Protein AF-A0AAX1Z0V5-F1 (afdb_monomer_lite)

Radius of gyration: 17.04 Å; chains: 1; bounding box: 42×24×51 Å

Sequence (142 aa):
KERFKVFEDFLFFLNTRLEEDFLQKNDNDFEIIEIVTYINLLIGLDSAFANNMYLRELSIAPICDLNNPKTIVILNGIEKINIAVDRYINLINSKIKFIAYKDDYLKMKIENINNNYPKLRLGQKQTNKLKSIQSKLKECKQ

Structure (mmCIF, N/CA/C/O backbone):
data_AF-A0AAX1Z0V5-F1
#
_entry.id   AF-A0AAX1Z0V5-F1
#
loop_
_atom_site.group_PDB
_atom_site.id
_atom_site.type_symbol
_atom_site.label_atom_id
_atom_site.label_alt_id
_atom_site.label_comp_id
_atom_site.label_asym_id
_atom_site.label_entity_id
_atom_site.label_seq_id
_atom_site.pdbx_PDB_ins_code
_atom_site.Cartn_x
_atom_site.Cartn_y
_atom_site.Cartn_z
_atom_site.occupancy
_atom_site.B_iso_or_equiv
_atom_site.auth_seq_id
_atom_site.auth_comp_id
_atom_site.auth_asym_id
_atom_site.auth_atom_id
_atom_site.pdbx_PDB_model_num
ATOM 1 N N . LYS A 1 1 ? -22.435 5.441 8.333 1.00 67.38 1 LYS A N 1
ATOM 2 C CA . LYS A 1 1 ? -22.171 3.987 8.188 1.00 67.38 1 LYS A CA 1
ATOM 3 C C . LYS A 1 1 ? -22.001 3.590 6.720 1.00 67.38 1 LYS A C 1
ATOM 5 O O . LYS A 1 1 ? -20.936 3.103 6.387 1.00 67.38 1 LYS A O 1
ATOM 10 N N . GLU A 1 2 ? -22.957 3.870 5.831 1.00 76.50 2 GLU A N 1
ATOM 11 C CA . GLU A 1 2 ? -22.866 3.482 4.406 1.00 76.50 2 GLU A CA 1
ATOM 12 C C . GLU A 1 2 ? -21.690 4.124 3.646 1.00 76.50 2 GLU A C 1
ATOM 14 O O . GLU A 1 2 ? -20.896 3.417 3.040 1.00 76.50 2 GLU A O 1
ATOM 19 N N . ARG A 1 3 ? -21.486 5.441 3.784 1.00 75.50 3 ARG A N 1
ATOM 20 C CA . ARG A 1 3 ? -20.313 6.138 3.220 1.00 75.50 3 ARG A CA 1
ATOM 21 C C . ARG A 1 3 ? -18.974 5.537 3.674 1.00 75.50 3 ARG A C 1
ATOM 23 O O . ARG A 1 3 ? -18.059 5.408 2.873 1.00 75.50 3 ARG A O 1
ATOM 30 N N . PHE A 1 4 ? -18.878 5.159 4.947 1.00 81.31 4 PHE A N 1
ATOM 31 C CA . PHE A 1 4 ? -17.672 4.548 5.503 1.00 81.31 4 PHE A CA 1
ATOM 32 C C . PHE A 1 4 ? -17.422 3.170 4.881 1.00 81.31 4 PHE A C 1
ATOM 34 O O . PHE A 1 4 ? -16.314 2.890 4.444 1.00 81.31 4 PHE A O 1
ATOM 41 N N . LYS A 1 5 ? -18.480 2.364 4.725 1.00 84.75 5 LYS A N 1
ATOM 42 C CA . LYS A 1 5 ? -18.413 1.063 4.052 1.00 84.75 5 LYS A CA 1
ATOM 43 C C . LYS A 1 5 ? -17.915 1.179 2.606 1.00 84.75 5 LYS A C 1
ATOM 45 O O . LYS A 1 5 ? -17.064 0.397 2.209 1.00 84.75 5 LYS A O 1
ATOM 50 N N . VAL A 1 6 ? -18.384 2.174 1.846 1.00 86.56 6 VAL A N 1
ATOM 51 C CA . VAL A 1 6 ? -17.913 2.409 0.466 1.00 86.56 6 VAL A CA 1
ATOM 52 C C . VAL A 1 6 ? -16.414 2.724 0.433 1.00 86.56 6 VAL A C 1
ATOM 54 O O . VAL A 1 6 ? -15.698 2.202 -0.419 1.00 86.56 6 VAL A O 1
ATOM 57 N N . PHE A 1 7 ? -15.917 3.536 1.371 1.00 86.81 7 PHE A N 1
ATOM 58 C CA . PHE A 1 7 ? -14.479 3.794 1.465 1.00 86.81 7 PHE A CA 1
ATOM 59 C C . PHE A 1 7 ? -13.684 2.555 1.849 1.00 86.81 7 PHE A C 1
ATOM 61 O O . PHE A 1 7 ? -12.612 2.338 1.294 1.00 86.81 7 PHE A O 1
ATOM 68 N N . GLU A 1 8 ? -14.200 1.746 2.771 1.00 90.81 8 GLU A N 1
ATOM 69 C CA . GLU A 1 8 ? -13.555 0.494 3.144 1.00 90.81 8 GLU A CA 1
ATOM 70 C C . GLU A 1 8 ? -13.503 -0.487 1.983 1.00 90.81 8 GLU A C 1
ATOM 72 O O . GLU A 1 8 ? -12.462 -1.085 1.754 1.00 90.81 8 GLU A O 1
ATOM 77 N N . ASP A 1 9 ? -14.587 -0.636 1.226 1.00 93.81 9 ASP A N 1
ATOM 78 C CA . ASP A 1 9 ? -14.618 -1.519 0.060 1.00 93.81 9 ASP A CA 1
ATOM 79 C C . ASP A 1 9 ? -13.596 -1.071 -0.994 1.00 93.81 9 ASP A C 1
ATOM 81 O O . ASP A 1 9 ? -12.851 -1.893 -1.530 1.00 93.81 9 ASP A O 1
ATOM 85 N N . PHE A 1 10 ? -13.497 0.238 -1.237 1.00 93.44 10 PHE A N 1
ATOM 86 C CA . PHE A 1 10 ? -12.536 0.792 -2.185 1.00 93.44 10 PHE A CA 1
ATOM 87 C C . PHE A 1 10 ? -11.080 0.660 -1.713 1.00 93.44 10 PHE A C 1
ATOM 89 O O . PHE A 1 10 ? -10.228 0.209 -2.473 1.00 93.44 10 PHE A O 1
ATOM 96 N N . LEU A 1 11 ? -10.781 1.002 -0.457 1.00 94.31 11 LEU A N 1
ATOM 97 C CA . LEU A 1 11 ? -9.430 0.860 0.098 1.00 94.31 11 LEU A CA 1
ATOM 98 C C . LEU A 1 11 ? -9.018 -0.597 0.253 1.00 94.31 11 LEU A C 1
ATOM 100 O O . LEU A 1 11 ? -7.855 -0.929 0.057 1.00 94.31 11 LEU A O 1
ATOM 104 N N . PHE A 1 12 ? -9.953 -1.478 0.593 1.00 95.38 12 PHE A N 1
ATOM 105 C CA . PHE A 1 12 ? -9.689 -2.907 0.617 1.00 95.38 12 PHE A CA 1
ATOM 106 C C . PHE A 1 12 ? -9.310 -3.395 -0.784 1.00 95.38 12 PHE A C 1
ATOM 108 O O . PHE A 1 12 ? -8.280 -4.042 -0.933 1.00 95.38 12 PHE A O 1
ATOM 115 N N . PHE A 1 13 ? -10.064 -3.000 -1.817 1.00 95.94 13 PHE A N 1
ATOM 116 C CA . PHE A 1 13 ? -9.723 -3.303 -3.207 1.00 95.94 13 PHE A CA 1
ATOM 117 C C . PHE A 1 13 ? -8.322 -2.803 -3.592 1.00 95.94 13 PHE A C 1
ATOM 119 O O . PHE A 1 13 ? -7.533 -3.578 -4.133 1.00 95.94 13 PHE A O 1
ATOM 126 N N . LEU A 1 14 ? -7.996 -1.539 -3.296 1.00 95.94 14 LEU A N 1
ATOM 127 C CA . LEU A 1 14 ? -6.687 -0.961 -3.616 1.00 95.94 14 LEU A CA 1
ATOM 128 C C . LEU A 1 14 ? -5.549 -1.694 -2.903 1.00 95.94 14 LEU A C 1
ATOM 130 O O . LEU A 1 14 ? -4.576 -2.064 -3.553 1.00 95.94 14 LEU A O 1
ATOM 134 N N . ASN A 1 15 ? -5.694 -1.965 -1.603 1.00 94.88 15 ASN A N 1
ATOM 135 C CA . ASN A 1 15 ? -4.703 -2.705 -0.822 1.00 94.88 15 ASN A CA 1
ATOM 136 C C . ASN A 1 15 ? -4.500 -4.125 -1.353 1.00 94.88 15 ASN A C 1
ATOM 138 O O . ASN A 1 15 ? -3.363 -4.564 -1.506 1.00 94.88 15 ASN A O 1
ATOM 142 N N . THR A 1 16 ? -5.586 -4.836 -1.665 1.00 95.56 16 THR A N 1
ATOM 143 C CA . THR A 1 16 ? -5.514 -6.182 -2.241 1.00 95.56 16 THR A CA 1
ATOM 144 C C . THR A 1 16 ? -4.789 -6.167 -3.581 1.00 95.56 16 THR A C 1
ATOM 146 O O . THR A 1 16 ? -3.874 -6.960 -3.777 1.00 95.56 16 THR A O 1
ATOM 149 N N . ARG A 1 17 ? -5.133 -5.241 -4.485 1.00 96.12 17 ARG A N 1
ATOM 150 C CA . ARG A 1 17 ? -4.471 -5.139 -5.794 1.00 96.12 17 ARG A CA 1
ATOM 151 C C . ARG A 1 17 ? -3.014 -4.723 -5.666 1.00 96.12 17 ARG A C 1
ATOM 153 O O . ARG A 1 17 ? -2.165 -5.290 -6.336 1.00 96.12 17 ARG A O 1
ATOM 160 N N . LEU A 1 18 ? -2.698 -3.791 -4.771 1.00 95.31 18 LEU A N 1
ATOM 161 C CA . LEU A 1 18 ? -1.316 -3.391 -4.526 1.00 95.31 18 LEU A CA 1
ATOM 162 C C . LEU A 1 18 ? -0.485 -4.550 -3.956 1.00 95.31 18 LEU A C 1
ATOM 164 O O . LEU A 1 18 ? 0.677 -4.714 -4.320 1.00 95.31 18 LEU A O 1
ATOM 168 N N . GLU A 1 19 ? -1.068 -5.377 -3.092 1.00 95.25 19 GLU A N 1
ATOM 169 C CA . GLU A 1 19 ? -0.394 -6.555 -2.552 1.00 95.25 19 GLU A CA 1
ATOM 170 C C . GLU A 1 19 ? -0.172 -7.632 -3.628 1.00 95.25 19 GLU A C 1
ATOM 172 O O . GLU A 1 19 ? 0.967 -8.037 -3.868 1.00 95.25 19 GLU A O 1
ATOM 177 N N . GLU A 1 20 ? -1.248 -8.071 -4.285 1.00 94.88 20 GLU A N 1
ATOM 178 C CA . GLU A 1 20 ? -1.251 -9.184 -5.244 1.00 94.88 20 GLU A CA 1
ATOM 179 C C . GLU A 1 20 ? -0.535 -8.836 -6.549 1.00 94.88 20 GLU A C 1
ATOM 181 O O . GLU A 1 20 ? 0.241 -9.634 -7.079 1.00 94.88 20 GLU A O 1
ATOM 186 N N . ASP A 1 21 ? -0.790 -7.641 -7.082 1.00 93.94 21 ASP A N 1
ATOM 187 C CA . ASP A 1 21 ? -0.302 -7.266 -8.402 1.00 93.94 21 ASP A CA 1
ATOM 188 C C . ASP A 1 21 ? 1.088 -6.650 -8.345 1.00 93.94 21 ASP A C 1
ATOM 190 O O . ASP A 1 21 ? 1.756 -6.642 -9.373 1.00 93.94 21 ASP A O 1
ATOM 194 N N . PHE A 1 22 ? 1.536 -6.164 -7.181 1.00 94.81 22 PHE A N 1
ATOM 195 C CA . PHE A 1 22 ? 2.815 -5.473 -7.049 1.00 94.81 22 PHE A CA 1
ATOM 196 C C . PHE A 1 22 ? 3.705 -6.040 -5.946 1.00 94.81 22 PHE A C 1
ATOM 198 O O . PHE A 1 22 ? 4.759 -6.602 -6.245 1.00 94.81 22 PHE A O 1
ATOM 205 N N . LEU A 1 23 ? 3.307 -5.920 -4.677 1.00 94.94 23 LEU A N 1
ATOM 206 C CA . LEU A 1 23 ? 4.198 -6.177 -3.539 1.00 94.94 23 LEU A CA 1
ATOM 207 C C . LEU A 1 23 ? 4.655 -7.639 -3.408 1.00 94.94 23 LEU A C 1
ATOM 209 O O . LEU A 1 23 ? 5.736 -7.863 -2.867 1.00 94.94 23 LEU A O 1
ATOM 213 N N . GLN A 1 24 ? 3.908 -8.614 -3.928 1.00 94.56 24 GLN A N 1
ATOM 214 C CA . GLN A 1 24 ? 4.280 -10.036 -3.864 1.00 94.56 24 GLN A CA 1
ATOM 215 C C . GLN A 1 24 ? 4.959 -10.583 -5.129 1.00 94.56 24 GLN A C 1
ATOM 217 O O . GLN A 1 24 ? 5.556 -11.658 -5.077 1.00 94.56 24 GLN A O 1
ATOM 222 N N . LYS A 1 25 ? 4.898 -9.867 -6.258 1.00 93.69 25 LYS A N 1
ATOM 223 C CA . LYS A 1 25 ? 5.479 -10.331 -7.532 1.00 93.69 25 LYS A CA 1
ATOM 224 C C . LYS A 1 25 ? 6.981 -10.088 -7.617 1.00 93.69 25 LYS A C 1
ATOM 226 O O . LYS A 1 25 ? 7.536 -9.368 -6.788 1.00 93.69 25 LYS A O 1
ATOM 231 N N . ASN A 1 26 ? 7.647 -10.652 -8.622 1.00 90.50 26 ASN A N 1
ATOM 232 C CA . ASN A 1 26 ? 9.056 -10.382 -8.887 1.00 90.50 26 ASN A CA 1
ATOM 233 C C . ASN A 1 26 ? 9.206 -9.099 -9.724 1.00 90.50 26 ASN A C 1
ATOM 235 O O . ASN A 1 26 ? 8.390 -8.799 -10.588 1.00 90.50 26 ASN A O 1
ATOM 239 N N . ASP A 1 27 ? 10.273 -8.334 -9.504 1.00 87.06 27 ASP A N 1
ATOM 240 C CA . ASP A 1 27 ? 10.523 -7.077 -10.228 1.00 87.06 27 ASP A CA 1
ATOM 241 C C . ASP A 1 27 ? 10.689 -7.286 -11.749 1.00 87.06 27 ASP A C 1
ATOM 243 O O . ASP A 1 27 ? 10.402 -6.400 -12.564 1.00 87.06 27 ASP A O 1
ATOM 247 N N . ASN A 1 28 ? 11.135 -8.479 -12.148 1.00 86.56 28 ASN A N 1
ATOM 248 C CA . ASN A 1 28 ? 11.297 -8.850 -13.553 1.00 86.56 28 ASN A CA 1
ATOM 249 C C . ASN A 1 28 ? 9.967 -9.072 -14.284 1.00 86.56 28 ASN A C 1
ATOM 251 O O . ASN A 1 28 ? 9.963 -9.011 -15.511 1.00 86.56 28 ASN A O 1
ATOM 255 N N . ASP A 1 29 ? 8.863 -9.254 -13.558 1.00 88.44 29 ASP A N 1
ATOM 256 C CA . ASP A 1 29 ? 7.555 -9.583 -14.138 1.00 88.44 29 ASP A CA 1
ATOM 257 C C . ASP A 1 29 ? 6.873 -8.369 -14.787 1.00 88.44 29 ASP A C 1
ATOM 259 O O . ASP A 1 29 ? 5.896 -8.520 -15.511 1.00 88.44 29 ASP A O 1
ATOM 263 N N . PHE A 1 30 ? 7.386 -7.161 -14.536 1.00 87.62 30 PHE A N 1
ATOM 264 C CA . PHE A 1 30 ? 6.711 -5.923 -14.906 1.00 87.62 30 PHE A CA 1
ATOM 265 C C . PHE A 1 30 ? 7.241 -5.280 -16.183 1.00 87.62 30 PHE A C 1
ATOM 267 O O . PHE A 1 30 ? 8.447 -5.048 -16.337 1.00 87.62 30 PHE A O 1
ATOM 274 N N . GLU A 1 31 ? 6.334 -4.835 -17.045 1.00 88.50 31 GLU A N 1
ATOM 275 C CA . GLU A 1 31 ? 6.672 -3.901 -18.116 1.00 88.50 31 GLU A CA 1
ATOM 276 C C . GLU A 1 31 ? 6.686 -2.452 -17.615 1.00 88.50 31 GLU A C 1
ATOM 278 O O . GLU A 1 31 ? 5.954 -2.066 -16.705 1.00 88.50 31 GLU A O 1
ATOM 28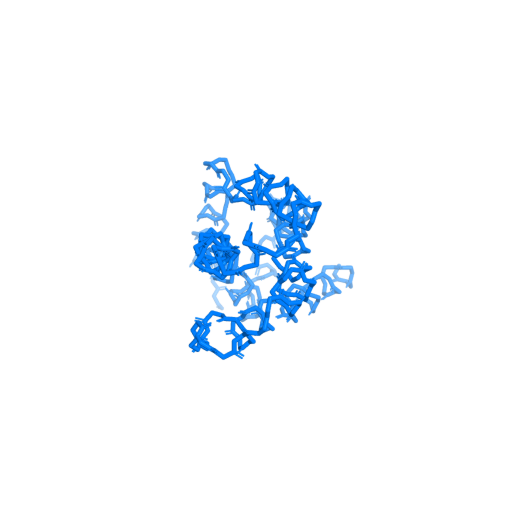3 N N . ILE A 1 32 ? 7.502 -1.596 -18.238 1.00 84.19 32 ILE A N 1
ATOM 284 C CA . ILE A 1 32 ? 7.624 -0.186 -17.824 1.00 84.19 32 ILE A CA 1
ATOM 285 C C . ILE A 1 32 ? 6.285 0.543 -17.930 1.00 84.19 32 ILE A C 1
ATOM 287 O O . ILE A 1 32 ? 5.963 1.359 -17.066 1.00 84.19 32 ILE A O 1
ATOM 291 N N . ILE A 1 33 ? 5.493 0.231 -18.959 1.00 84.75 33 ILE A N 1
ATOM 292 C CA . ILE A 1 33 ? 4.186 0.853 -19.150 1.00 84.75 33 ILE A CA 1
ATOM 293 C C . ILE A 1 33 ? 3.211 0.475 -18.033 1.00 84.75 33 ILE A C 1
ATOM 295 O O . ILE A 1 33 ? 2.518 1.353 -17.525 1.00 84.75 33 ILE A O 1
ATOM 299 N N . GLU A 1 34 ? 3.208 -0.784 -17.591 1.00 86.25 34 GLU A N 1
ATOM 300 C CA . GLU A 1 34 ? 2.377 -1.265 -16.484 1.00 86.25 34 GLU A CA 1
ATOM 301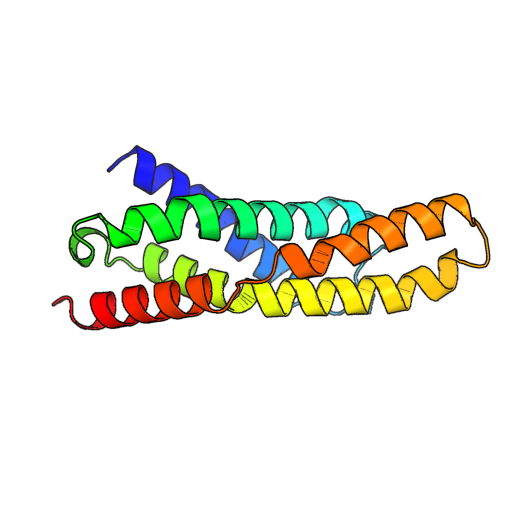 C C . GLU A 1 34 ? 2.740 -0.555 -15.178 1.00 86.25 34 GLU A C 1
ATOM 303 O O . GLU A 1 34 ? 1.860 -0.081 -14.459 1.00 86.25 34 GLU A O 1
ATOM 308 N N . ILE A 1 35 ? 4.038 -0.393 -14.909 1.00 85.88 35 ILE A N 1
ATOM 309 C CA . ILE A 1 35 ? 4.506 0.284 -13.699 1.00 85.88 35 ILE A CA 1
ATOM 310 C C . ILE A 1 35 ? 4.066 1.754 -13.724 1.00 85.88 35 ILE A C 1
ATOM 312 O O . ILE A 1 35 ? 3.373 2.203 -12.814 1.00 85.88 35 ILE A O 1
ATOM 316 N N . VAL A 1 36 ? 4.408 2.494 -14.788 1.00 83.88 36 VAL A N 1
ATOM 317 C CA . VAL A 1 36 ? 4.136 3.943 -14.899 1.00 83.88 36 VAL A CA 1
ATOM 318 C C . VAL A 1 36 ? 2.638 4.266 -14.909 1.00 83.88 36 VAL A C 1
ATOM 320 O O . VAL A 1 36 ? 2.255 5.364 -14.496 1.00 83.88 36 VAL A O 1
ATOM 323 N N . THR A 1 37 ? 1.792 3.341 -15.371 1.00 86.69 37 THR A N 1
ATOM 324 C CA . THR A 1 37 ? 0.341 3.553 -15.471 1.00 86.69 37 THR A CA 1
ATOM 325 C C . THR A 1 37 ? -0.418 2.931 -14.301 1.00 86.69 37 THR A C 1
ATOM 327 O O . THR A 1 37 ? -0.941 3.658 -13.458 1.00 86.69 37 THR A O 1
ATOM 330 N N . TYR A 1 38 ? -0.479 1.604 -14.229 1.00 91.75 38 TYR A N 1
ATOM 331 C CA . TYR A 1 38 ? -1.351 0.875 -13.315 1.00 91.75 38 TYR A CA 1
ATOM 332 C C . TYR A 1 38 ? -0.838 0.893 -11.875 1.00 91.75 38 TYR A C 1
ATOM 334 O O . TYR A 1 38 ? -1.557 1.334 -10.978 1.00 91.75 38 TYR A O 1
ATOM 342 N N . ILE A 1 39 ? 0.418 0.493 -11.646 1.00 92.38 39 ILE A N 1
ATOM 343 C CA . ILE A 1 39 ? 0.995 0.479 -10.289 1.00 92.38 39 ILE A CA 1
ATOM 344 C C . ILE A 1 39 ? 1.056 1.892 -9.717 1.00 92.38 39 ILE A C 1
ATOM 346 O O . ILE A 1 39 ? 0.736 2.112 -8.546 1.00 92.38 39 ILE A O 1
ATOM 350 N N . ASN A 1 40 ? 1.403 2.858 -10.569 1.00 89.88 40 ASN A N 1
ATOM 351 C CA . ASN A 1 40 ? 1.372 4.266 -10.217 1.00 89.88 40 ASN A CA 1
ATOM 352 C C . ASN A 1 40 ? -0.004 4.704 -9.697 1.00 89.88 40 ASN A C 1
ATOM 354 O O . ASN A 1 40 ? -0.130 5.266 -8.607 1.00 89.88 40 ASN A O 1
ATOM 358 N N . LEU A 1 41 ? -1.050 4.382 -10.460 1.00 91.94 41 LEU A N 1
ATOM 359 C CA . LEU A 1 41 ? -2.421 4.708 -10.102 1.00 91.94 41 LEU A CA 1
ATOM 360 C C . LEU A 1 41 ? -2.839 4.060 -8.775 1.00 91.94 41 LEU A C 1
ATOM 362 O O . LEU A 1 41 ? -3.419 4.748 -7.937 1.00 91.94 41 LEU A O 1
ATOM 366 N N . LEU A 1 42 ? -2.526 2.777 -8.561 1.00 93.88 42 LEU A N 1
ATOM 367 C CA . LEU A 1 42 ? -2.860 2.074 -7.319 1.00 93.88 42 LEU A CA 1
ATOM 368 C C . LEU A 1 42 ? -2.242 2.754 -6.094 1.00 93.88 42 LEU A C 1
ATOM 370 O O . LEU A 1 42 ? -2.960 3.077 -5.150 1.00 93.88 42 LEU A O 1
ATOM 374 N N . ILE A 1 43 ? -0.935 3.030 -6.125 1.00 92.50 43 ILE A N 1
ATOM 375 C CA . ILE A 1 4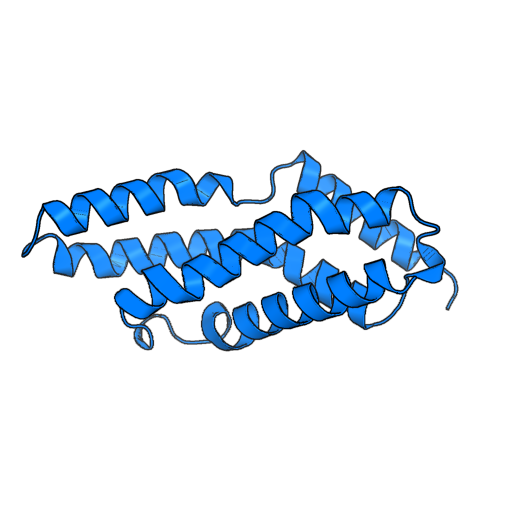3 ? -0.224 3.675 -5.010 1.00 92.50 43 ILE A CA 1
ATOM 376 C C . ILE A 1 43 ? -0.744 5.098 -4.786 1.00 92.50 43 ILE A C 1
ATOM 378 O O . ILE A 1 43 ? -0.948 5.517 -3.644 1.00 92.50 43 ILE A O 1
ATOM 382 N N . GLY A 1 44 ? -0.957 5.854 -5.867 1.00 92.38 44 GLY A N 1
ATOM 383 C CA . GLY A 1 44 ? -1.452 7.225 -5.796 1.00 92.38 44 GLY A CA 1
ATOM 384 C C . GLY A 1 44 ? -2.842 7.310 -5.169 1.00 92.38 44 GLY A C 1
ATOM 385 O O . GLY A 1 44 ? -3.061 8.128 -4.271 1.00 92.38 44 GLY A O 1
ATOM 386 N N . LEU A 1 45 ? -3.770 6.452 -5.604 1.00 92.19 45 LEU A N 1
ATOM 387 C CA . LEU A 1 45 ? -5.121 6.386 -5.049 1.00 92.19 45 LEU A CA 1
ATOM 388 C C . LEU A 1 45 ? -5.101 5.898 -3.602 1.00 92.19 45 LEU A C 1
ATOM 390 O O . LEU A 1 45 ? -5.705 6.543 -2.747 1.00 92.19 45 LEU A O 1
ATOM 394 N N . ASP A 1 46 ? -4.378 4.818 -3.307 1.00 91.38 46 ASP A N 1
ATOM 395 C CA . ASP A 1 46 ? -4.328 4.269 -1.953 1.00 91.38 46 ASP A CA 1
ATOM 396 C C . ASP A 1 46 ? -3.768 5.303 -0.972 1.00 91.38 46 ASP A C 1
ATOM 398 O O . ASP A 1 46 ? -4.429 5.658 0.004 1.00 91.38 46 ASP A O 1
ATOM 402 N N . SER A 1 47 ? -2.640 5.939 -1.311 1.00 90.50 47 SER A N 1
ATOM 403 C CA . SER A 1 47 ? -2.072 7.025 -0.508 1.00 90.50 47 SER A CA 1
ATOM 404 C C . SER A 1 47 ? -3.031 8.202 -0.337 1.00 90.50 47 SER A C 1
ATOM 406 O O . SER A 1 47 ? -3.202 8.696 0.782 1.00 90.50 47 SER A O 1
ATOM 408 N N . ALA A 1 48 ? -3.703 8.655 -1.398 1.00 89.81 48 ALA A N 1
ATOM 409 C CA . ALA A 1 48 ? -4.618 9.788 -1.308 1.00 89.81 48 ALA A CA 1
ATOM 410 C C . ALA A 1 48 ? -5.826 9.496 -0.401 1.00 89.81 48 ALA A C 1
ATOM 412 O O . ALA A 1 48 ? -6.159 10.321 0.458 1.00 89.81 48 ALA A O 1
ATOM 413 N N . PHE A 1 49 ? -6.470 8.338 -0.566 1.00 89.94 49 PHE A N 1
ATOM 414 C CA . PHE A 1 49 ? -7.682 7.976 0.172 1.00 89.94 49 PHE A CA 1
ATOM 415 C C . PHE A 1 49 ? -7.376 7.540 1.607 1.00 89.94 49 PHE A C 1
ATOM 417 O O . PHE A 1 49 ? -8.070 7.974 2.534 1.00 89.94 49 PHE A O 1
ATOM 424 N N . ALA A 1 50 ? -6.301 6.779 1.819 1.00 87.62 50 ALA A N 1
ATOM 425 C CA . ALA A 1 50 ? -5.833 6.409 3.148 1.00 87.62 50 ALA A CA 1
ATOM 426 C C . ALA A 1 50 ? -5.530 7.651 3.996 1.00 87.62 50 ALA A C 1
ATOM 428 O O . ALA A 1 50 ? -6.053 7.807 5.105 1.00 87.62 50 ALA A O 1
ATOM 429 N N . ASN A 1 51 ? -4.727 8.573 3.453 1.00 80.88 51 ASN A N 1
ATOM 430 C CA . ASN A 1 51 ? -4.236 9.727 4.201 1.00 80.88 51 ASN A CA 1
ATOM 431 C C . ASN A 1 51 ? -5.293 10.794 4.442 1.00 80.88 51 ASN A C 1
ATOM 433 O O . ASN A 1 51 ? -5.443 11.288 5.565 1.00 80.88 51 ASN A O 1
ATOM 437 N N . ASN A 1 52 ? -5.990 11.198 3.381 1.00 78.19 52 ASN A N 1
ATOM 438 C CA . ASN A 1 52 ? -6.817 12.400 3.426 1.00 78.19 52 ASN A CA 1
ATOM 439 C C . ASN A 1 52 ? -8.239 12.113 3.908 1.00 78.19 52 ASN A C 1
ATOM 441 O O . ASN A 1 52 ? -8.895 13.017 4.435 1.00 78.19 52 ASN A O 1
ATOM 445 N N . MET A 1 53 ? -8.704 10.870 3.759 1.00 85.56 53 MET A N 1
ATOM 446 C CA . MET A 1 53 ? -10.074 10.486 4.084 1.00 85.56 53 MET A CA 1
ATOM 447 C C . MET A 1 53 ? -10.110 9.478 5.228 1.00 85.56 53 MET A C 1
ATOM 449 O O . MET A 1 53 ? -10.532 9.834 6.327 1.00 85.56 53 MET A O 1
ATOM 453 N N . TYR A 1 54 ? -9.610 8.260 5.031 1.00 89.25 54 TYR A N 1
ATOM 454 C CA . TYR A 1 54 ? -9.902 7.153 5.944 1.00 89.25 54 TYR A CA 1
ATOM 455 C C . TYR A 1 54 ? -9.299 7.327 7.340 1.00 89.25 54 TYR A C 1
ATOM 457 O O . TYR A 1 54 ? -10.027 7.304 8.333 1.00 89.25 54 TYR A O 1
ATOM 465 N N . LEU A 1 55 ? -7.998 7.640 7.445 1.00 89.44 55 LEU A N 1
ATOM 466 C CA . LEU A 1 55 ? -7.380 7.919 8.749 1.00 89.44 55 LEU A CA 1
ATOM 467 C C . LEU A 1 55 ? -8.023 9.132 9.438 1.00 89.44 55 LEU A C 1
ATOM 469 O O . LEU A 1 55 ? -8.058 9.215 10.667 1.00 89.44 55 LEU A O 1
ATOM 473 N N . ARG A 1 56 ? -8.513 10.113 8.668 1.00 84.81 56 ARG A N 1
ATOM 474 C CA . ARG A 1 56 ? -9.231 11.273 9.213 1.00 84.81 56 ARG A CA 1
ATOM 475 C C . ARG A 1 56 ? -10.582 10.886 9.787 1.00 84.81 56 ARG A C 1
ATOM 477 O O . ARG A 1 56 ? -10.839 11.279 10.920 1.00 84.81 56 ARG A O 1
ATOM 484 N N . GLU A 1 57 ? -11.381 10.124 9.055 1.00 85.06 57 GLU A N 1
ATOM 485 C CA . GLU A 1 57 ? -12.692 9.662 9.513 1.00 85.06 57 GLU A CA 1
ATOM 486 C C . GLU A 1 57 ? -12.566 8.748 10.743 1.00 85.06 57 GLU A C 1
ATOM 488 O O . GLU A 1 57 ? -13.255 8.972 11.737 1.00 85.06 57 GLU A O 1
ATOM 493 N N . LEU A 1 58 ? -11.599 7.824 10.762 1.00 86.19 58 LEU A N 1
ATOM 494 C CA . LEU A 1 58 ? -11.344 6.952 11.917 1.00 86.19 58 LEU A CA 1
ATOM 495 C C . LEU A 1 58 ? -10.939 7.700 13.194 1.00 86.19 58 LEU A C 1
ATOM 497 O O . LEU A 1 58 ? -11.199 7.229 14.295 1.00 86.19 58 LEU A O 1
ATOM 501 N N . SER A 1 59 ? -10.301 8.866 13.073 1.00 81.25 59 SER A N 1
ATOM 502 C CA . SER A 1 59 ? -9.872 9.639 14.251 1.00 81.25 59 SER A CA 1
ATOM 503 C C . SER A 1 59 ? -10.992 10.405 14.942 1.00 81.25 59 SER A C 1
ATOM 505 O O . SER A 1 59 ? -10.789 10.868 16.062 1.00 81.25 59 SER A O 1
ATOM 507 N N . ILE A 1 60 ? -12.127 10.590 14.268 1.00 82.38 60 ILE A N 1
ATOM 508 C CA . ILE A 1 60 ? -13.277 11.341 14.788 1.00 82.38 60 ILE A CA 1
ATOM 509 C C . ILE A 1 60 ? -14.493 10.448 15.045 1.00 82.38 60 ILE A C 1
ATOM 511 O O . ILE A 1 60 ? -15.416 10.865 15.738 1.00 82.38 60 ILE A O 1
ATOM 515 N N . ALA A 1 61 ? -14.513 9.241 14.480 1.00 81.50 61 ALA A N 1
ATOM 516 C CA . ALA A 1 61 ? -15.599 8.292 14.656 1.00 81.50 61 ALA A CA 1
ATOM 517 C C . ALA A 1 61 ? -15.499 7.533 15.998 1.00 81.50 61 ALA A C 1
ATOM 519 O O . ALA A 1 61 ? -14.407 7.428 16.567 1.00 81.50 61 ALA A O 1
ATOM 520 N N . PRO A 1 62 ? -16.610 6.945 16.488 1.00 84.38 62 PRO A N 1
ATOM 521 C CA . PRO A 1 62 ? -16.588 5.957 17.567 1.00 84.38 62 PRO A CA 1
ATOM 522 C C . PRO A 1 62 ? -15.812 4.714 17.107 1.00 84.38 62 PRO A C 1
ATOM 524 O O . PRO A 1 62 ? -16.357 3.801 16.495 1.00 84.38 62 PRO A O 1
ATOM 527 N N . ILE A 1 63 ? -14.499 4.716 17.337 1.00 85.50 63 ILE A N 1
ATOM 528 C CA . ILE A 1 63 ? -13.552 3.801 16.686 1.00 85.50 63 ILE A CA 1
ATOM 529 C C . ILE A 1 63 ? -13.842 2.316 16.956 1.00 85.50 63 ILE A C 1
ATOM 531 O O . ILE A 1 63 ? -13.611 1.488 16.081 1.00 85.50 63 ILE A O 1
ATOM 535 N N . CYS A 1 64 ? -14.410 1.979 18.118 1.00 88.81 64 CYS A N 1
ATOM 536 C CA . CYS A 1 64 ? -14.758 0.596 18.451 1.00 88.81 64 CYS A CA 1
ATOM 537 C C . CYS A 1 64 ? -15.922 0.039 17.628 1.00 88.81 64 CYS A C 1
ATOM 539 O O . CYS A 1 64 ? -15.906 -1.145 17.310 1.00 88.81 64 CYS A O 1
ATOM 541 N N . ASP A 1 65 ? -16.857 0.879 17.176 1.00 86.25 65 ASP A N 1
ATOM 542 C CA . ASP A 1 65 ? -17.927 0.454 16.258 1.00 86.25 65 ASP A CA 1
ATOM 543 C C . ASP A 1 65 ? -17.379 0.069 14.876 1.00 86.25 65 ASP A C 1
ATOM 545 O O . ASP A 1 65 ? -18.072 -0.537 14.057 1.00 86.25 65 ASP A O 1
ATOM 549 N N . LEU A 1 66 ? -16.138 0.472 14.600 1.00 85.62 66 LEU A N 1
ATOM 550 C CA . LEU A 1 66 ? -15.429 0.255 13.349 1.00 85.62 66 LEU A CA 1
ATOM 551 C C . LEU A 1 66 ? -14.334 -0.809 13.504 1.00 85.62 66 LEU A C 1
ATOM 553 O O . LEU A 1 66 ? -13.598 -1.055 12.551 1.00 85.62 66 LEU A O 1
ATOM 557 N N . ASN A 1 67 ? -14.226 -1.465 14.666 1.00 89.12 67 ASN A N 1
ATOM 558 C CA . ASN A 1 67 ? -13.282 -2.555 14.892 1.00 89.12 67 ASN A CA 1
ATOM 559 C C . ASN A 1 67 ? -13.777 -3.846 14.235 1.00 89.12 67 ASN A C 1
ATOM 561 O O . ASN A 1 67 ? -14.404 -4.694 14.864 1.00 89.12 67 ASN A O 1
ATOM 565 N N . ASN A 1 68 ? -13.520 -3.978 12.939 1.00 89.19 68 ASN A N 1
ATOM 566 C CA . ASN A 1 68 ? -13.878 -5.153 12.161 1.00 89.19 68 ASN A CA 1
ATOM 567 C C . ASN A 1 68 ? -12.659 -5.668 11.369 1.00 89.19 68 ASN A C 1
ATOM 569 O O . ASN A 1 68 ? -11.705 -4.914 11.149 1.00 89.19 68 ASN A O 1
ATOM 573 N N . PRO A 1 69 ? -12.670 -6.934 10.903 1.00 91.06 69 PRO A N 1
ATOM 574 C CA . PRO A 1 69 ? -11.535 -7.509 10.182 1.00 91.06 69 PRO A CA 1
ATOM 575 C C . PRO A 1 69 ? -11.093 -6.700 8.954 1.00 91.06 69 PRO A C 1
ATOM 577 O O . PRO A 1 69 ? -9.896 -6.599 8.692 1.00 91.06 69 PRO A O 1
ATOM 580 N N . LYS A 1 70 ? -12.030 -6.079 8.225 1.00 92.75 70 LYS A N 1
ATOM 581 C CA . LYS A 1 70 ? -11.726 -5.273 7.035 1.00 92.75 70 LYS A CA 1
ATOM 582 C C . LYS A 1 70 ? -10.957 -4.003 7.403 1.00 92.75 70 LYS A C 1
ATOM 584 O O . LYS A 1 70 ? -9.943 -3.727 6.768 1.00 92.75 70 LYS A O 1
ATOM 589 N N . THR A 1 71 ? -11.364 -3.298 8.460 1.00 92.00 71 THR A N 1
ATOM 590 C CA . THR A 1 71 ? -10.619 -2.152 9.014 1.00 92.00 71 THR A CA 1
ATOM 591 C C . THR A 1 71 ? -9.177 -2.529 9.318 1.00 92.00 71 THR A C 1
ATOM 593 O O . THR A 1 71 ? -8.255 -1.825 8.919 1.00 92.00 71 THR A O 1
ATOM 596 N N . ILE A 1 72 ? -8.963 -3.659 10.000 1.00 91.81 72 ILE A N 1
ATOM 597 C CA . ILE A 1 72 ? -7.617 -4.114 10.368 1.00 91.81 72 ILE A CA 1
ATOM 598 C C . ILE A 1 72 ? -6.767 -4.379 9.123 1.00 91.81 72 ILE A C 1
ATOM 600 O O . ILE A 1 72 ? -5.621 -3.933 9.064 1.00 91.81 72 ILE A O 1
ATOM 604 N N . VAL A 1 73 ? -7.327 -5.044 8.107 1.00 93.06 73 VAL A N 1
ATOM 605 C CA . VAL A 1 73 ? -6.622 -5.288 6.840 1.00 93.06 73 VAL A CA 1
ATOM 606 C C . VAL A 1 73 ? -6.257 -3.976 6.147 1.00 93.06 73 VAL A C 1
ATOM 608 O O . VAL A 1 73 ? -5.110 -3.821 5.734 1.00 93.06 73 VAL A O 1
ATOM 611 N N . ILE A 1 74 ? -7.183 -3.016 6.071 1.00 94.19 74 ILE A N 1
ATOM 612 C CA . ILE A 1 74 ? -6.919 -1.704 5.465 1.00 94.19 74 ILE A CA 1
ATOM 613 C C . ILE A 1 74 ? -5.795 -0.983 6.211 1.00 94.19 74 ILE A C 1
ATOM 615 O O . ILE A 1 74 ? -4.862 -0.494 5.584 1.00 94.19 74 ILE A O 1
ATOM 619 N N . LEU A 1 75 ? -5.838 -0.933 7.546 1.00 94.19 75 LEU A N 1
ATOM 620 C CA . LEU A 1 75 ? -4.803 -0.255 8.332 1.00 94.19 75 LEU A CA 1
ATOM 621 C C . LEU A 1 75 ? -3.423 -0.899 8.151 1.00 94.19 75 LEU A C 1
ATOM 623 O O . LEU A 1 75 ? -2.438 -0.176 8.021 1.00 94.19 75 LEU A O 1
ATOM 627 N N . ASN A 1 76 ? -3.351 -2.229 8.083 1.00 92.56 76 ASN A N 1
ATOM 628 C CA . ASN A 1 76 ? -2.104 -2.941 7.792 1.00 92.56 76 ASN A CA 1
ATOM 629 C C . ASN A 1 76 ? -1.618 -2.694 6.354 1.00 92.56 76 ASN A C 1
ATOM 631 O O . ASN A 1 76 ? -0.417 -2.641 6.110 1.00 92.56 76 ASN A O 1
ATOM 635 N N . GLY A 1 77 ? -2.537 -2.532 5.399 1.00 92.25 77 GLY A N 1
ATOM 636 C CA . GLY A 1 77 ? -2.211 -2.145 4.026 1.00 92.25 77 GLY A CA 1
ATOM 637 C C . GLY A 1 77 ? -1.593 -0.747 3.953 1.00 92.25 77 GLY A C 1
ATOM 638 O O . GLY A 1 77 ? -0.534 -0.567 3.356 1.00 92.25 77 GLY A O 1
ATOM 639 N N . ILE A 1 78 ? -2.158 0.212 4.691 1.00 92.81 78 ILE A N 1
ATOM 640 C CA . ILE A 1 78 ? -1.649 1.589 4.770 1.00 92.81 78 ILE A CA 1
ATOM 641 C C . ILE A 1 78 ? -0.193 1.625 5.264 1.00 92.81 78 ILE A C 1
ATOM 643 O O . ILE A 1 78 ? 0.610 2.400 4.746 1.00 92.81 78 ILE A O 1
ATOM 647 N N . GLU A 1 79 ? 0.197 0.763 6.211 1.00 90.94 79 GLU A N 1
ATOM 648 C CA . GLU A 1 79 ? 1.596 0.660 6.668 1.00 90.94 79 GLU A CA 1
ATOM 649 C C . GLU A 1 79 ? 2.582 0.335 5.534 1.00 90.94 79 GLU A C 1
ATOM 651 O O . GLU A 1 79 ? 3.753 0.720 5.598 1.00 90.94 79 GLU A O 1
ATOM 656 N N . LYS A 1 80 ? 2.112 -0.336 4.476 1.00 94.00 80 LYS A N 1
ATOM 657 C CA . LYS A 1 80 ? 2.925 -0.761 3.335 1.00 94.00 80 LYS A CA 1
ATOM 658 C C . LYS A 1 80 ? 3.059 0.300 2.243 1.00 94.00 80 LYS A C 1
ATOM 660 O O . LYS A 1 80 ? 3.895 0.121 1.360 1.00 94.00 80 LYS A O 1
ATOM 665 N N . ILE A 1 81 ? 2.337 1.424 2.301 1.00 93.25 81 ILE A N 1
ATOM 666 C CA . ILE A 1 81 ? 2.413 2.486 1.274 1.00 93.25 81 ILE A CA 1
ATOM 667 C C . ILE A 1 81 ? 3.852 2.968 1.063 1.00 93.25 81 ILE A C 1
ATOM 669 O O . ILE A 1 81 ? 4.296 3.115 -0.073 1.00 93.25 81 ILE A O 1
ATOM 673 N N . ASN A 1 82 ? 4.612 3.177 2.142 1.00 93.69 82 ASN A N 1
ATOM 674 C CA . ASN A 1 82 ? 6.007 3.615 2.027 1.00 93.69 82 ASN A CA 1
ATOM 675 C C . ASN A 1 82 ? 6.873 2.570 1.316 1.00 93.69 82 ASN A C 1
ATOM 677 O O . ASN A 1 82 ? 7.688 2.930 0.473 1.00 93.69 82 ASN A O 1
ATOM 681 N N . ILE A 1 83 ? 6.643 1.287 1.606 1.00 94.69 83 ILE A N 1
ATOM 682 C CA . ILE A 1 83 ? 7.334 0.170 0.954 1.00 94.69 83 ILE A CA 1
ATOM 683 C C . ILE A 1 83 ? 6.980 0.135 -0.537 1.00 94.69 83 ILE A C 1
ATOM 685 O O . ILE A 1 83 ? 7.873 0.011 -1.372 1.00 94.69 83 ILE A O 1
ATOM 689 N N . ALA A 1 84 ? 5.701 0.295 -0.885 1.00 94.88 84 ALA A N 1
ATOM 690 C CA . ALA A 1 84 ? 5.254 0.341 -2.273 1.00 94.88 84 ALA A CA 1
ATOM 691 C C . ALA A 1 84 ? 5.878 1.516 -3.041 1.00 94.88 84 ALA A C 1
ATOM 693 O O . ALA A 1 84 ? 6.367 1.337 -4.156 1.00 94.88 84 ALA A O 1
ATOM 694 N N . VAL A 1 85 ? 5.928 2.705 -2.433 1.00 94.12 85 VAL A N 1
ATOM 695 C CA . VAL A 1 85 ? 6.585 3.888 -3.009 1.00 94.12 85 VAL A CA 1
ATOM 696 C C . VAL A 1 85 ? 8.073 3.632 -3.254 1.00 94.12 85 VAL A C 1
ATOM 698 O O . VAL A 1 85 ? 8.567 3.898 -4.350 1.00 94.12 85 VAL A O 1
ATOM 701 N N . ASP A 1 86 ? 8.784 3.090 -2.267 1.00 93.38 86 ASP A N 1
ATOM 702 C CA . ASP A 1 86 ? 10.221 2.824 -2.374 1.00 93.38 86 ASP A CA 1
ATOM 703 C C . ASP A 1 86 ? 10.518 1.784 -3.451 1.00 93.38 86 ASP A C 1
ATOM 705 O O . ASP A 1 86 ? 11.406 1.971 -4.288 1.00 93.38 86 ASP A O 1
ATOM 709 N N . ARG A 1 87 ? 9.724 0.713 -3.478 1.00 94.31 87 ARG A N 1
ATOM 710 C CA . ARG A 1 87 ? 9.841 -0.334 -4.485 1.00 94.31 87 ARG A CA 1
ATOM 711 C C . ARG A 1 87 ? 9.566 0.196 -5.889 1.00 94.31 87 ARG A C 1
ATOM 713 O O . ARG A 1 87 ? 10.343 -0.093 -6.795 1.00 94.31 87 ARG A O 1
ATOM 720 N N . TYR A 1 88 ? 8.522 1.006 -6.069 1.00 93.38 88 TYR A N 1
ATOM 721 C CA . TYR A 1 88 ? 8.205 1.631 -7.355 1.00 93.38 88 TYR A CA 1
ATOM 722 C C . TYR A 1 88 ? 9.375 2.474 -7.870 1.00 93.38 88 TYR A C 1
ATOM 724 O O . TYR A 1 88 ? 9.798 2.310 -9.014 1.00 93.38 88 TYR A O 1
ATOM 732 N N . ILE A 1 89 ? 9.933 3.340 -7.016 1.00 91.81 89 ILE A N 1
ATOM 733 C CA . ILE A 1 89 ? 11.056 4.212 -7.385 1.00 91.81 89 ILE A CA 1
ATOM 734 C C . ILE A 1 89 ? 12.256 3.365 -7.822 1.00 91.81 89 ILE A C 1
ATOM 736 O O . ILE A 1 89 ? 12.855 3.636 -8.864 1.00 91.81 89 ILE A O 1
ATOM 740 N N . ASN A 1 90 ? 12.593 2.324 -7.058 1.00 91.00 90 ASN A N 1
ATOM 741 C CA . ASN A 1 90 ? 13.707 1.433 -7.378 1.00 91.00 90 ASN A CA 1
ATOM 742 C C . ASN A 1 90 ? 13.493 0.695 -8.705 1.00 91.00 90 ASN A C 1
ATOM 744 O O . ASN A 1 90 ? 14.406 0.642 -9.532 1.00 91.00 90 ASN A O 1
ATOM 748 N N . LEU A 1 91 ? 12.283 0.181 -8.931 1.00 90.44 91 LEU A N 1
ATOM 749 C CA . LEU A 1 91 ? 11.927 -0.560 -10.135 1.00 90.44 91 LEU A CA 1
ATOM 750 C C . LEU A 1 91 ? 11.944 0.323 -11.387 1.00 90.44 91 LEU A C 1
ATOM 752 O O . LEU A 1 91 ? 12.514 -0.052 -12.411 1.00 90.44 91 LEU A O 1
ATOM 756 N N . ILE A 1 92 ? 11.367 1.523 -11.313 1.00 88.50 92 ILE A N 1
ATOM 757 C CA . ILE A 1 92 ? 11.442 2.468 -12.426 1.00 88.50 92 ILE A CA 1
ATOM 758 C C . ILE A 1 92 ? 12.894 2.866 -12.682 1.00 88.50 92 ILE A C 1
ATOM 760 O O . ILE A 1 92 ? 13.319 2.873 -13.832 1.00 88.50 92 ILE A O 1
ATOM 764 N N . ASN A 1 93 ? 13.679 3.164 -11.646 1.00 86.31 93 ASN A N 1
ATOM 765 C CA . ASN A 1 93 ? 15.075 3.563 -11.822 1.00 86.31 93 ASN A CA 1
ATOM 766 C C . ASN A 1 93 ? 15.943 2.448 -12.427 1.00 86.31 93 ASN A C 1
ATOM 768 O O . ASN A 1 93 ? 16.883 2.743 -13.168 1.00 86.31 93 ASN A O 1
ATOM 772 N N . SER A 1 94 ? 15.654 1.174 -12.139 1.00 85.94 94 SER A N 1
ATOM 773 C CA . SER A 1 94 ? 16.370 0.053 -12.757 1.00 85.94 94 SER A CA 1
ATOM 774 C C . SER A 1 94 ? 16.013 -0.092 -14.237 1.00 85.94 94 SER A C 1
ATOM 776 O O . SER A 1 94 ? 16.900 -0.310 -15.061 1.00 85.94 94 SER A O 1
ATOM 778 N N . LYS A 1 95 ? 14.741 0.111 -14.596 1.00 84.00 95 LYS A N 1
ATOM 779 C CA . LYS A 1 95 ? 14.243 -0.066 -15.963 1.00 84.00 95 LYS A CA 1
ATOM 780 C C . LYS A 1 95 ? 14.442 1.161 -16.868 1.00 84.00 95 LYS A C 1
ATOM 782 O O . LYS A 1 95 ? 14.747 1.003 -18.049 1.00 84.00 95 LYS A O 1
ATOM 787 N N . ILE A 1 96 ? 14.356 2.384 -16.339 1.00 78.19 96 ILE A N 1
ATOM 788 C CA . ILE A 1 96 ? 14.542 3.629 -17.108 1.00 78.19 96 ILE A CA 1
ATOM 789 C C . ILE A 1 96 ? 15.966 3.754 -17.647 1.00 78.19 96 ILE A C 1
ATOM 791 O O . ILE A 1 96 ? 16.152 4.292 -18.734 1.00 78.19 96 ILE A O 1
ATOM 795 N N . LYS A 1 97 ? 16.965 3.188 -16.953 1.00 71.69 97 LYS A N 1
ATOM 796 C CA . LYS A 1 97 ? 18.348 3.123 -17.446 1.00 71.69 97 LYS A CA 1
ATOM 797 C C . LYS A 1 97 ? 18.434 2.491 -18.837 1.00 71.69 97 LYS A C 1
ATOM 799 O O . LYS A 1 97 ? 19.303 2.880 -19.601 1.00 71.69 97 LYS A O 1
ATOM 804 N N . PHE A 1 98 ? 17.523 1.583 -19.193 1.00 68.88 98 PHE A N 1
ATOM 805 C CA . PHE A 1 98 ? 17.489 0.940 -20.509 1.00 68.88 98 PHE A CA 1
ATOM 806 C C . PHE A 1 98 ? 16.727 1.751 -21.572 1.00 68.88 98 PHE A C 1
ATOM 808 O O . PHE A 1 98 ? 17.086 1.692 -22.747 1.00 68.88 98 PHE A O 1
ATOM 815 N N . ILE A 1 99 ? 15.712 2.536 -21.184 1.00 66.94 99 ILE A N 1
ATOM 816 C CA . ILE A 1 99 ? 14.992 3.445 -22.099 1.00 66.94 99 ILE A CA 1
ATOM 817 C C . ILE A 1 99 ? 15.795 4.721 -22.371 1.00 66.94 99 ILE A C 1
ATOM 819 O O . ILE A 1 99 ? 15.767 5.234 -23.486 1.00 66.94 99 ILE A O 1
ATOM 823 N N . ALA A 1 100 ? 16.525 5.221 -21.373 1.00 59.00 100 ALA A N 1
ATOM 824 C CA . ALA A 1 100 ? 17.255 6.487 -21.415 1.00 59.00 100 ALA A CA 1
ATOM 825 C C . ALA A 1 100 ? 18.293 6.583 -22.548 1.00 59.00 100 ALA A C 1
ATOM 827 O O . ALA A 1 100 ? 18.741 7.677 -22.859 1.00 59.00 100 ALA A O 1
ATOM 828 N N . TYR A 1 101 ? 18.664 5.465 -23.175 1.00 59.53 101 TYR A N 1
ATOM 829 C CA . TYR A 1 101 ? 19.541 5.441 -24.348 1.00 59.53 101 TYR A CA 1
ATOM 830 C C . TYR A 1 101 ? 18.807 5.630 -25.687 1.00 59.53 101 TYR A C 1
ATOM 832 O O . TYR A 1 101 ? 19.463 5.702 -26.723 1.00 59.53 101 TYR A O 1
ATOM 840 N N . LYS A 1 102 ? 17.467 5.661 -25.696 1.00 66.12 102 LYS A N 1
ATOM 841 C CA . LYS A 1 102 ? 16.642 5.652 -26.916 1.00 66.12 102 LYS A CA 1
ATOM 842 C C . LYS A 1 102 ? 15.707 6.858 -27.068 1.00 66.12 102 LYS A C 1
ATOM 844 O O . LYS A 1 102 ? 15.365 7.176 -28.201 1.00 66.12 102 LYS A O 1
ATOM 849 N N . ASP A 1 103 ? 15.281 7.499 -25.976 1.00 76.00 103 ASP A N 1
ATOM 850 C CA . ASP A 1 103 ? 14.311 8.607 -26.009 1.00 76.00 103 ASP A CA 1
ATOM 851 C C . ASP A 1 103 ? 14.451 9.536 -24.780 1.00 76.00 103 ASP A C 1
ATOM 853 O O . ASP A 1 103 ? 14.037 9.200 -23.663 1.00 76.00 103 ASP A O 1
ATOM 857 N N . ASP A 1 104 ? 15.023 10.726 -24.994 1.00 78.56 104 ASP A N 1
ATOM 858 C CA . ASP A 1 104 ? 15.248 11.737 -23.949 1.00 78.56 104 ASP A CA 1
ATOM 859 C C . ASP A 1 104 ? 13.949 12.361 -23.409 1.00 78.56 104 ASP A C 1
ATOM 861 O O . ASP A 1 104 ? 13.876 12.742 -22.236 1.00 78.56 104 ASP A O 1
ATOM 865 N N . TYR A 1 105 ? 12.893 12.444 -24.227 1.00 81.00 105 TYR A N 1
ATOM 866 C CA . TYR A 1 105 ? 11.607 12.997 -23.799 1.00 81.00 105 TYR A CA 1
ATOM 867 C C . TYR A 1 105 ? 10.909 12.055 -22.817 1.00 81.00 105 TYR A C 1
ATOM 869 O O . TYR A 1 105 ? 10.387 12.489 -21.781 1.00 81.00 105 TYR A O 1
ATOM 877 N N . LEU A 1 106 ? 10.928 10.754 -23.116 1.00 75.94 106 LEU A N 1
ATOM 878 C CA . LEU A 1 106 ? 10.350 9.744 -22.235 1.00 75.94 106 LEU A CA 1
ATOM 879 C C . LEU A 1 106 ? 11.112 9.671 -20.905 1.00 75.94 106 LEU A C 1
ATOM 881 O O . LEU A 1 106 ? 10.489 9.590 -19.843 1.00 75.94 106 LEU A O 1
ATOM 885 N N . LYS A 1 107 ? 12.446 9.786 -20.956 1.00 79.56 107 LYS A N 1
ATOM 886 C CA . LYS A 1 107 ? 13.301 9.875 -19.768 1.00 79.56 107 LYS A CA 1
ATOM 887 C C . LYS A 1 107 ? 12.881 11.033 -18.859 1.00 79.56 107 LYS A C 1
ATOM 889 O O . LYS A 1 107 ? 12.574 10.805 -17.690 1.00 79.56 107 LYS A O 1
ATOM 894 N N . MET A 1 108 ? 12.782 12.246 -19.406 1.00 82.25 108 MET A N 1
ATOM 895 C CA . MET A 1 108 ? 12.397 13.439 -18.643 1.00 82.25 108 MET A CA 1
ATOM 896 C C . MET A 1 108 ? 11.016 13.287 -17.981 1.00 82.25 108 MET A C 1
ATOM 898 O O . MET A 1 108 ? 10.829 13.668 -16.823 1.00 82.25 108 MET A O 1
ATOM 902 N N . LYS A 1 109 ? 10.033 12.710 -18.688 1.00 78.62 109 LYS A N 1
ATOM 903 C CA . LYS A 1 109 ? 8.696 12.464 -18.121 1.00 78.62 109 LYS A CA 1
ATOM 904 C C . LYS A 1 109 ? 8.735 11.516 -16.928 1.00 78.62 109 LYS A C 1
ATOM 906 O O . LYS A 1 109 ? 8.109 11.805 -15.908 1.00 78.62 109 LYS A O 1
ATOM 911 N N . ILE A 1 110 ? 9.451 10.402 -17.050 1.00 77.19 110 ILE A N 1
ATOM 912 C CA . ILE A 1 110 ? 9.536 9.399 -15.985 1.00 77.19 110 ILE A CA 1
ATOM 913 C C . ILE A 1 110 ? 10.315 9.955 -14.785 1.00 77.19 110 ILE A C 1
ATOM 915 O O . ILE A 1 110 ? 9.881 9.775 -13.649 1.00 77.19 110 I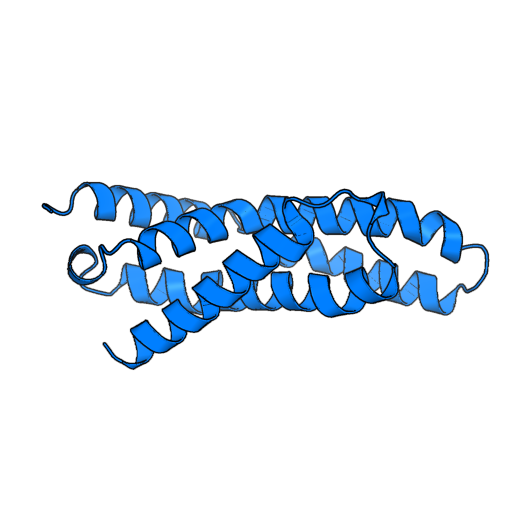LE A O 1
ATOM 919 N N . GLU A 1 111 ? 11.400 10.700 -15.010 1.00 79.44 111 GLU A N 1
ATOM 920 C CA . GLU A 1 111 ? 12.136 11.381 -13.936 1.00 79.44 111 GLU A CA 1
ATOM 921 C C . GLU A 1 111 ? 11.243 12.369 -13.172 1.00 79.44 111 GLU A C 1
ATOM 923 O O . GLU A 1 111 ? 11.257 12.395 -11.941 1.00 79.44 111 GLU A O 1
ATOM 928 N N . ASN A 1 112 ? 10.394 13.131 -13.868 1.00 81.06 112 ASN A N 1
ATOM 929 C CA . ASN A 1 112 ? 9.455 14.042 -13.214 1.00 81.06 112 ASN A CA 1
ATOM 930 C C . ASN A 1 112 ? 8.393 13.301 -12.373 1.00 81.06 112 ASN A C 1
ATOM 932 O O . ASN A 1 112 ? 8.052 13.741 -11.272 1.00 81.06 112 ASN A O 1
ATOM 936 N N . ILE A 1 113 ? 7.889 12.159 -12.855 1.00 76.06 113 ILE A N 1
ATOM 937 C CA . ILE A 1 113 ? 6.983 11.295 -12.078 1.00 76.06 113 ILE A CA 1
ATOM 938 C C . ILE A 1 113 ? 7.704 10.788 -10.819 1.00 76.06 113 ILE A C 1
ATOM 940 O O . ILE A 1 113 ? 7.187 10.933 -9.709 1.00 76.06 113 ILE A O 1
ATOM 944 N N . ASN A 1 114 ? 8.932 10.288 -10.971 1.00 77.62 114 ASN A N 1
ATOM 945 C CA . ASN A 1 114 ? 9.740 9.769 -9.869 1.00 77.62 114 ASN A CA 1
ATOM 946 C C . ASN A 1 114 ? 10.083 10.830 -8.824 1.00 77.62 114 ASN A C 1
ATOM 948 O O . ASN A 1 114 ? 10.050 10.538 -7.633 1.00 77.62 114 ASN A O 1
ATOM 952 N N . ASN A 1 115 ? 10.350 12.070 -9.230 1.00 82.19 115 ASN A N 1
ATOM 953 C CA . ASN A 1 115 ? 10.661 13.157 -8.299 1.00 82.19 115 ASN A CA 1
ATOM 954 C C . ASN A 1 115 ? 9.473 13.536 -7.402 1.00 82.19 115 ASN A C 1
ATOM 956 O O . ASN A 1 115 ? 9.660 14.041 -6.294 1.00 82.19 115 ASN A O 1
ATOM 960 N N . ASN A 1 116 ? 8.242 13.289 -7.854 1.00 84.69 116 ASN A N 1
ATOM 961 C CA . ASN A 1 116 ? 7.041 13.550 -7.063 1.00 84.69 116 ASN A CA 1
ATOM 962 C C . ASN A 1 116 ? 6.611 12.348 -6.216 1.00 84.69 116 ASN A C 1
ATOM 964 O O . ASN A 1 116 ? 5.930 12.532 -5.209 1.00 84.69 116 ASN A O 1
ATOM 968 N N . TYR A 1 117 ? 7.052 11.144 -6.568 1.00 86.62 117 TYR A N 1
ATOM 969 C CA . TYR A 1 117 ? 6.670 9.902 -5.904 1.00 86.62 117 TYR A CA 1
ATOM 970 C C . TYR A 1 117 ? 6.978 9.840 -4.399 1.00 86.62 117 TYR A C 1
ATOM 972 O O . TYR A 1 117 ? 6.105 9.427 -3.633 1.00 86.62 117 TYR A O 1
ATOM 980 N N . PRO A 1 118 ? 8.135 10.331 -3.910 1.00 90.00 118 PRO A N 1
ATOM 981 C CA . PRO A 1 118 ? 8.406 10.413 -2.477 1.00 90.00 118 PRO A CA 1
ATOM 982 C C . PRO A 1 118 ? 7.360 11.204 -1.680 1.00 90.00 118 PRO A C 1
ATOM 984 O O . PRO A 1 118 ? 7.220 10.976 -0.481 1.00 90.00 118 PRO A O 1
ATOM 987 N N . LYS A 1 119 ? 6.605 12.112 -2.319 1.00 88.88 119 LYS A N 1
ATOM 988 C CA . LYS A 1 119 ? 5.528 12.880 -1.668 1.00 88.88 119 LYS A CA 1
ATOM 989 C C . LYS A 1 119 ? 4.299 12.024 -1.346 1.00 88.88 119 LYS A C 1
ATOM 991 O O . LYS A 1 119 ? 3.481 12.450 -0.539 1.00 88.88 119 LYS A O 1
ATOM 996 N N . LEU A 1 120 ? 4.172 10.840 -1.952 1.00 89.62 120 LEU A N 1
ATOM 997 C CA . LEU A 1 120 ? 3.108 9.875 -1.657 1.00 89.62 120 LEU A CA 1
ATOM 998 C C . LEU A 1 120 ? 3.385 9.061 -0.385 1.00 89.62 120 LEU A C 1
ATOM 1000 O O . LEU A 1 120 ? 2.487 8.363 0.089 1.00 89.62 120 LEU A O 1
ATOM 1004 N N . ARG A 1 121 ? 4.598 9.145 0.182 1.00 90.81 121 ARG A N 1
ATOM 1005 C CA . ARG A 1 121 ? 4.928 8.487 1.450 1.00 90.81 121 ARG A CA 1
ATOM 1006 C C . ARG A 1 121 ? 4.094 9.053 2.602 1.00 90.81 121 ARG A C 1
ATOM 1008 O O . ARG A 1 121 ? 3.842 10.255 2.697 1.00 90.81 121 ARG A O 1
ATOM 1015 N N . LEU A 1 122 ? 3.754 8.185 3.546 1.00 89.94 122 LEU A N 1
ATOM 1016 C CA . LEU A 1 122 ? 3.274 8.553 4.868 1.00 89.94 122 LEU A CA 1
ATOM 1017 C C . LEU A 1 122 ? 4.369 9.307 5.623 1.00 89.94 122 LEU A C 1
ATOM 1019 O O . LEU A 1 122 ? 5.407 8.744 5.982 1.00 89.94 122 LEU A O 1
ATOM 1023 N N . GLY A 1 123 ? 4.117 10.588 5.885 1.00 89.75 123 GLY A N 1
ATOM 1024 C CA . GLY A 1 123 ? 4.944 11.394 6.773 1.00 89.75 123 GLY A CA 1
ATOM 1025 C C . GLY A 1 123 ? 4.760 11.014 8.245 1.00 89.75 123 GLY A C 1
ATOM 1026 O O . GLY A 1 123 ? 3.832 10.298 8.623 1.00 89.75 123 GLY A O 1
ATOM 1027 N N . GLN A 1 124 ? 5.615 11.561 9.114 1.00 91.19 124 GLN A N 1
ATOM 1028 C CA . GLN A 1 124 ? 5.606 11.252 10.550 1.00 91.19 124 GLN A CA 1
ATOM 1029 C C . GLN A 1 124 ? 4.231 11.463 11.201 1.00 91.19 124 GLN A C 1
ATOM 1031 O O . GLN A 1 124 ? 3.794 10.661 12.027 1.00 91.19 124 GLN A O 1
ATOM 1036 N N . LYS A 1 125 ? 3.527 12.534 10.818 1.00 90.25 125 LYS A N 1
ATOM 1037 C CA . LYS A 1 125 ? 2.193 12.853 11.339 1.00 90.25 125 LYS A CA 1
ATOM 1038 C C . LYS A 1 125 ? 1.181 11.755 11.000 1.00 90.25 125 LYS A C 1
ATOM 1040 O O . LYS A 1 125 ? 0.401 11.364 11.865 1.00 90.25 125 LYS A O 1
ATOM 1045 N N . GLN A 1 126 ? 1.194 11.263 9.763 1.00 90.00 126 GLN A N 1
ATOM 1046 C CA . GLN A 1 126 ? 0.307 10.207 9.278 1.00 90.00 126 GLN A CA 1
ATOM 1047 C C . GLN A 1 126 ? 0.645 8.871 9.941 1.00 90.00 126 GLN A C 1
ATOM 1049 O O . GLN A 1 126 ? -0.247 8.220 10.478 1.00 90.00 126 GLN A O 1
ATOM 1054 N N . THR A 1 127 ? 1.930 8.522 10.014 1.00 91.88 127 THR A N 1
ATOM 1055 C CA . THR A 1 127 ? 2.406 7.303 10.682 1.00 91.88 127 THR A CA 1
ATOM 1056 C C . THR A 1 127 ? 2.026 7.273 12.163 1.00 91.88 127 THR A C 1
ATOM 1058 O O . THR A 1 127 ? 1.539 6.261 12.662 1.00 91.88 127 THR A O 1
ATOM 1061 N N . ASN A 1 128 ? 2.182 8.389 12.881 1.00 92.25 128 ASN A N 1
ATOM 1062 C CA . ASN A 1 128 ? 1.775 8.478 14.287 1.00 92.25 128 ASN A CA 1
ATOM 1063 C C . ASN A 1 128 ? 0.260 8.313 14.451 1.00 92.25 128 ASN A C 1
ATOM 1065 O O . ASN A 1 128 ? -0.203 7.665 15.389 1.00 92.25 128 ASN A O 1
ATOM 1069 N N . LYS A 1 129 ? -0.515 8.890 13.529 1.00 92.06 129 LYS A N 1
ATOM 1070 C CA . LYS A 1 129 ? -1.973 8.792 13.528 1.00 92.06 129 LYS A CA 1
ATOM 1071 C C . LYS A 1 129 ? -2.447 7.359 13.288 1.00 92.06 129 LYS A C 1
ATOM 1073 O O . LYS A 1 129 ? -3.295 6.883 14.034 1.00 92.06 129 LYS A O 1
ATOM 1078 N N . LEU A 1 130 ? -1.863 6.677 12.305 1.00 93.81 130 LEU A N 1
ATOM 1079 C CA . LEU A 1 130 ? -2.102 5.263 12.019 1.00 93.81 130 LEU A CA 1
ATOM 1080 C C . LEU A 1 130 ? -1.835 4.393 13.254 1.00 93.81 130 LEU A C 1
ATOM 1082 O O . LEU A 1 130 ? -2.742 3.707 13.720 1.00 93.81 130 LEU A O 1
ATOM 1086 N N . LYS A 1 131 ? -0.647 4.526 13.858 1.00 93.56 131 LYS A N 1
ATOM 1087 C CA . LYS A 1 131 ? -0.279 3.794 15.081 1.00 93.56 131 LYS A CA 1
ATOM 1088 C C . LYS A 1 131 ? -1.243 4.062 16.235 1.00 93.56 131 LYS A C 1
ATOM 1090 O O . LYS A 1 131 ? -1.639 3.140 16.939 1.00 93.56 131 LYS A O 1
ATOM 1095 N N . SER A 1 132 ? -1.653 5.318 16.421 1.00 93.19 132 SER A N 1
ATOM 1096 C CA . SER A 1 132 ? -2.622 5.685 17.459 1.00 93.19 132 SER A CA 1
ATOM 1097 C C . SER A 1 132 ? -3.988 5.028 17.236 1.00 93.19 132 SER A C 1
ATOM 1099 O O . SER A 1 132 ? -4.570 4.510 18.187 1.00 93.19 132 SER A O 1
ATOM 1101 N N . ILE A 1 133 ? -4.486 5.012 15.996 1.00 92.88 133 ILE A N 1
ATOM 1102 C CA . ILE A 1 133 ? -5.741 4.344 15.619 1.00 92.88 133 ILE A CA 1
ATOM 1103 C C . ILE A 1 133 ? -5.645 2.838 15.885 1.00 92.88 133 ILE A C 1
ATOM 1105 O O . ILE A 1 133 ? -6.526 2.279 16.533 1.00 92.88 133 ILE A O 1
ATOM 1109 N N . GLN A 1 134 ? -4.566 2.188 15.442 1.00 93.12 134 GLN A N 1
ATOM 1110 C CA . GLN A 1 134 ? -4.361 0.752 15.647 1.00 93.12 134 GLN A CA 1
ATOM 1111 C C . GLN A 1 134 ? -4.273 0.383 17.132 1.00 93.12 134 GLN A C 1
ATOM 1113 O O . GLN A 1 134 ? -4.856 -0.620 17.536 1.00 93.12 134 GLN A O 1
ATOM 1118 N N . SER A 1 135 ? -3.588 1.181 17.961 1.00 92.75 135 SER A N 1
ATOM 1119 C CA . SER A 1 135 ? -3.560 0.953 19.413 1.00 92.75 135 SER A CA 1
ATOM 1120 C C . SER A 1 135 ? -4.951 1.070 20.034 1.00 92.75 135 SER A C 1
ATOM 1122 O O . SER A 1 135 ? -5.358 0.169 20.758 1.00 92.75 135 SER A O 1
ATOM 1124 N N . LYS A 1 136 ? -5.720 2.110 19.686 1.00 91.88 136 LYS A N 1
ATOM 1125 C CA . LYS A 1 136 ? -7.095 2.281 20.185 1.00 91.88 136 LYS A CA 1
ATOM 1126 C C . LYS A 1 136 ? -8.014 1.125 19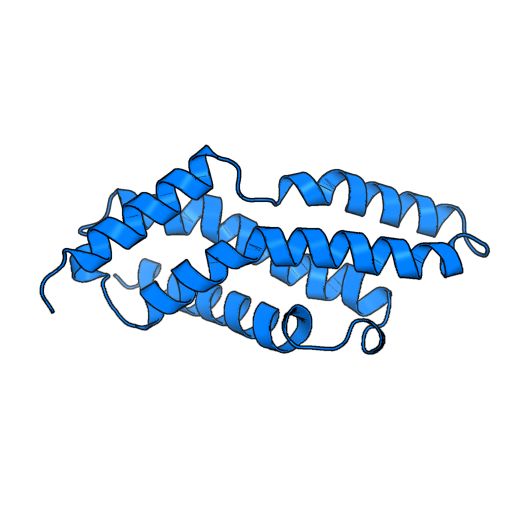.786 1.00 91.88 136 LYS A C 1
ATOM 1128 O O . LYS A 1 136 ? -8.819 0.683 20.594 1.00 91.88 136 LYS A O 1
ATOM 1133 N N . LEU A 1 137 ? -7.887 0.610 18.562 1.00 91.38 137 LEU A N 1
ATOM 1134 C CA . LEU A 1 137 ? -8.669 -0.547 18.109 1.00 91.38 137 LEU A CA 1
ATOM 1135 C C . LEU A 1 137 ? -8.355 -1.820 18.906 1.00 91.38 137 LEU A C 1
ATOM 1137 O O . LEU A 1 137 ? -9.259 -2.613 19.148 1.00 91.38 137 LEU A O 1
ATOM 1141 N N . LYS A 1 138 ? -7.107 -2.004 19.361 1.00 90.44 138 LYS A N 1
ATOM 1142 C CA . LYS A 1 138 ? -6.722 -3.137 20.226 1.00 90.44 138 LYS A CA 1
ATOM 1143 C C . LYS A 1 138 ? -7.335 -3.061 21.628 1.00 90.44 138 LYS A C 1
ATOM 1145 O O . LYS A 1 138 ? -7.459 -4.089 22.281 1.00 90.44 138 LYS A O 1
ATOM 1150 N N . GLU A 1 139 ? -7.700 -1.866 22.089 1.00 90.94 139 GLU A N 1
ATOM 1151 C CA . GLU A 1 139 ? -8.341 -1.642 23.393 1.00 90.94 139 GLU A CA 1
ATOM 1152 C C . GLU A 1 139 ? -9.861 -1.873 23.354 1.00 90.94 139 GLU A C 1
ATOM 1154 O O . GLU A 1 139 ? -10.498 -2.024 24.399 1.00 90.94 139 GLU A O 1
ATOM 1159 N N . CYS A 1 140 ? -10.460 -1.915 22.162 1.00 89.19 140 CYS A N 1
ATOM 1160 C CA . CYS A 1 140 ? -11.876 -2.207 22.003 1.00 89.19 140 CYS A CA 1
ATOM 1161 C C . CYS A 1 140 ? -12.157 -3.662 22.401 1.00 89.19 140 CYS A C 1
ATOM 1163 O O . CYS A 1 140 ? -11.572 -4.590 21.840 1.00 89.19 140 CYS A O 1
ATOM 1165 N N . LYS A 1 141 ? -13.066 -3.866 23.363 1.00 73.38 141 LYS A N 1
ATOM 1166 C CA . LYS A 1 141 ? -13.552 -5.206 23.721 1.00 73.38 141 LYS A CA 1
ATOM 1167 C C . LYS A 1 141 ? -14.192 -5.848 22.485 1.00 73.38 141 LYS A C 1
ATOM 1169 O O . LYS A 1 141 ? -14.978 -5.183 21.811 1.00 73.38 141 LYS A O 1
ATOM 1174 N N . GL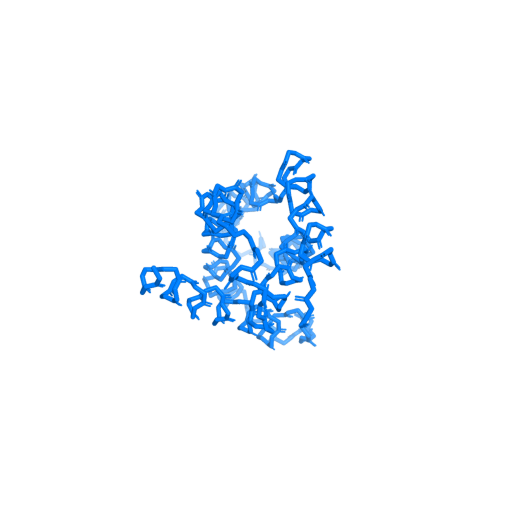N A 1 142 ? -13.817 -7.093 22.198 1.00 60.44 142 GLN A N 1
ATOM 1175 C CA . GLN A 1 142 ? -14.483 -7.925 21.192 1.00 60.44 142 GLN A CA 1
ATOM 1176 C C . GLN A 1 142 ? -15.850 -8.386 21.692 1.00 60.44 142 GLN A C 1
ATOM 1178 O O . GLN A 1 142 ? -15.962 -8.652 22.913 1.00 60.44 142 GLN A O 1
#

Secondary structure (DSSP, 8-state):
-HHHHHHHHHHHHHHHHHIIIIITS-GGG--HHHIIIIIHHHHHHHHHHIIIIIHHHHTTS-GGGG-SHHHHHHHHHHHTHHHHHHHHHHHHHHHHHHHTTT-HHHHHHHHHHHHHGGGGS--HHHHHHHHHHHHHHHHS--

Organism: Campylobacter jejuni (NCBI:txid197)

pLDDT: mean 87.35, std 7.71, range [59.0, 96.12]

Foldseek 3Di:
DVVLVVLLVVLLVLLVCLVVVPVPDDLVVDDLVCLVPVLLVSLQVNLCSLQPPNLVCCVPDPVLVVLDPSVVSSLVSLVCSQVSLVRSLVSNVVVLVVVVVPDVVVSVVSVVSNVCSNVSDDDPVRVVSSVVSVVVSVVRDD